Protein AF-A0A2V8M6N0-F1 (afdb_monomer)

Foldseek 3Di:
DDPVVLLVLLQVLLVDQDPVSLVVLLCQLQDPPDPVSVLSSLVSLLSHPDPSSLVSLLCQLPDRPDPVSVVSSLVSLVVDPDPVSVVSVVVVVVD

Mean predicted aligned error: 2.63 Å

Radius of gyration: 12.79 Å; Cα contacts (8 Å, |Δi|>4): 111; chains: 1; bounding box: 26×24×41 Å

Structure (mmCIF, N/CA/C/O backbone):
data_AF-A0A2V8M6N0-F1
#
_entry.id   AF-A0A2V8M6N0-F1
#
loop_
_atom_site.group_PDB
_atom_site.id
_atom_site.type_symbol
_atom_site.label_atom_id
_atom_site.label_alt_id
_atom_site.label_comp_id
_atom_site.label_asym_id
_atom_site.label_entity_id
_atom_site.label_seq_id
_atom_site.pdbx_PDB_ins_code
_atom_site.Cartn_x
_atom_site.Cartn_y
_atom_site.Cartn_z
_atom_site.occupancy
_atom_site.B_iso_or_equiv
_atom_site.auth_seq_id
_atom_site.auth_comp_id
_atom_site.auth_asym_id
_atom_site.auth_atom_id
_atom_site.pdbx_PDB_model_num
ATOM 1 N N . SER A 1 1 ? -9.800 3.200 18.168 1.00 70.94 1 SER A N 1
ATOM 2 C CA . SER A 1 1 ? -8.438 3.513 18.656 1.00 70.94 1 SER A CA 1
ATOM 3 C C . SER A 1 1 ? -7.972 4.818 18.027 1.00 70.94 1 SER A C 1
ATOM 5 O O . SER A 1 1 ? -8.395 5.123 16.915 1.00 70.94 1 SER A O 1
ATOM 7 N N . SER A 1 2 ? -7.142 5.611 18.714 1.00 92.00 2 SER A N 1
ATOM 8 C CA . SER A 1 2 ? -6.609 6.856 18.138 1.00 92.00 2 SER A CA 1
ATOM 9 C C . SER A 1 2 ? -5.657 6.569 16.973 1.00 92.00 2 SER A C 1
ATOM 11 O O . SER A 1 2 ? -5.052 5.495 16.915 1.00 92.00 2 SER A O 1
ATOM 13 N N . ALA A 1 3 ? -5.488 7.536 16.068 1.00 90.50 3 ALA A N 1
ATOM 14 C CA . ALA A 1 3 ? -4.546 7.442 14.952 1.00 90.50 3 ALA A CA 1
ATOM 15 C C . ALA A 1 3 ? -3.133 7.052 15.419 1.00 90.50 3 ALA A C 1
ATOM 17 O O . ALA A 1 3 ? -2.488 6.200 14.816 1.00 90.50 3 ALA A O 1
ATOM 18 N N . GLN A 1 4 ? -2.676 7.606 16.548 1.00 93.06 4 GLN A N 1
ATOM 19 C CA . GLN A 1 4 ? -1.361 7.298 17.112 1.00 93.06 4 GLN A CA 1
ATOM 20 C C . GLN A 1 4 ? -1.218 5.823 17.513 1.00 93.06 4 GLN A C 1
ATOM 22 O O . GLN A 1 4 ? -0.200 5.201 17.217 1.00 93.06 4 GLN A O 1
ATOM 27 N N . VAL A 1 5 ? -2.243 5.243 18.146 1.00 95.50 5 VAL A N 1
ATOM 28 C CA . VAL A 1 5 ? -2.234 3.817 18.511 1.00 95.50 5 VAL A CA 1
ATOM 29 C C . VAL A 1 5 ? -2.190 2.947 17.255 1.00 95.50 5 VAL A C 1
ATOM 31 O O . VAL A 1 5 ? -1.430 1.982 17.211 1.00 95.50 5 VAL A O 1
ATOM 34 N N . ARG A 1 6 ? -2.943 3.314 16.207 1.00 94.88 6 ARG A N 1
ATOM 35 C CA . ARG A 1 6 ? -2.915 2.590 14.926 1.00 94.88 6 ARG A CA 1
ATOM 36 C C . ARG A 1 6 ? -1.543 2.679 14.254 1.00 94.88 6 ARG A C 1
ATOM 38 O O . ARG A 1 6 ? -1.027 1.653 13.830 1.00 94.88 6 ARG A O 1
ATOM 45 N N . LYS A 1 7 ? -0.897 3.853 14.238 1.00 93.88 7 LYS A N 1
ATOM 46 C CA . LYS A 1 7 ? 0.477 4.013 13.714 1.00 93.88 7 LYS A CA 1
ATOM 47 C C . LYS A 1 7 ? 1.484 3.117 14.433 1.00 93.88 7 LYS A C 1
ATOM 49 O O . LYS A 1 7 ? 2.285 2.462 13.773 1.00 93.88 7 LYS A O 1
ATOM 54 N N . ASN A 1 8 ? 1.418 3.054 15.763 1.00 95.06 8 ASN A N 1
ATOM 55 C CA . ASN A 1 8 ? 2.302 2.191 16.547 1.00 95.06 8 ASN A CA 1
ATOM 56 C C . ASN A 1 8 ? 2.063 0.706 16.232 1.00 95.06 8 ASN A C 1
ATOM 58 O O . ASN A 1 8 ? 3.020 -0.047 16.088 1.00 95.0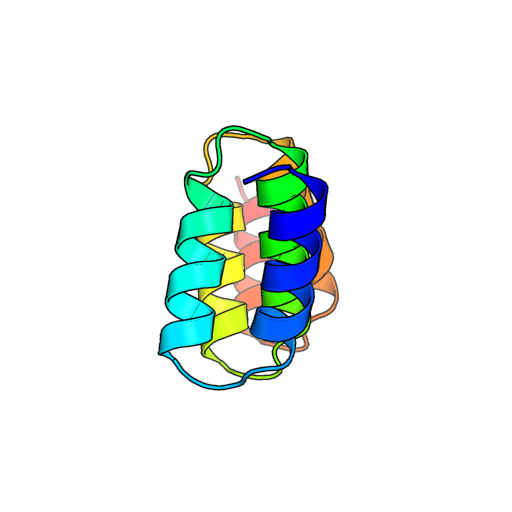6 8 ASN A O 1
ATOM 62 N N . ALA A 1 9 ? 0.804 0.286 16.078 1.00 95.81 9 ALA A N 1
ATOM 63 C CA . ALA A 1 9 ? 0.483 -1.085 15.687 1.00 95.81 9 ALA A CA 1
ATOM 64 C C . ALA A 1 9 ? 1.020 -1.422 14.284 1.00 95.81 9 ALA A C 1
ATOM 66 O O . ALA A 1 9 ? 1.657 -2.456 14.106 1.00 95.81 9 ALA A O 1
ATOM 67 N N . LEU A 1 10 ? 0.837 -0.523 13.308 1.00 96.38 10 LEU A N 1
ATOM 68 C CA . LEU A 1 10 ? 1.366 -0.689 11.949 1.00 96.38 10 LEU A CA 1
ATOM 69 C C . LEU A 1 10 ? 2.892 -0.808 11.925 1.00 96.38 10 LEU A C 1
ATOM 71 O O . LEU A 1 10 ? 3.426 -1.599 11.153 1.00 96.38 10 LEU A O 1
ATOM 75 N N . PHE A 1 11 ? 3.594 -0.047 12.770 1.00 94.69 11 PHE A N 1
ATOM 76 C CA . PHE A 1 11 ? 5.046 -0.154 12.899 1.00 94.69 11 PHE A CA 1
ATOM 77 C C . PHE A 1 11 ? 5.470 -1.579 13.275 1.00 94.69 11 PHE A C 1
ATOM 79 O O . PHE A 1 11 ? 6.297 -2.168 12.581 1.00 94.69 11 PHE A O 1
ATOM 86 N N . TRP A 1 12 ? 4.862 -2.154 14.317 1.00 95.25 12 TRP A N 1
ATOM 87 C CA . TRP A 1 12 ? 5.185 -3.510 14.766 1.00 95.25 12 TRP A CA 1
ATOM 88 C C . TRP A 1 12 ? 4.762 -4.582 13.760 1.00 95.25 12 TRP A C 1
ATOM 90 O O . TRP A 1 12 ? 5.537 -5.496 13.497 1.00 95.25 12 TRP A O 1
ATOM 100 N N . LEU A 1 13 ? 3.596 -4.436 13.121 1.00 95.12 13 LEU A N 1
ATOM 101 C CA . LEU A 1 13 ? 3.175 -5.338 12.043 1.00 95.12 13 LEU A CA 1
ATOM 102 C C . LEU A 1 13 ? 4.141 -5.316 10.850 1.00 95.12 13 LEU A C 1
ATOM 104 O O . LEU A 1 13 ? 4.360 -6.347 10.226 1.00 95.12 13 LEU A O 1
ATOM 108 N N . GLY A 1 14 ? 4.759 -4.171 10.546 1.00 93.50 14 GLY A N 1
ATOM 109 C CA . GLY A 1 14 ? 5.780 -4.069 9.500 1.00 93.50 14 GLY A CA 1
ATOM 110 C C . GLY A 1 14 ? 7.082 -4.813 9.814 1.00 93.50 14 GLY A C 1
ATOM 111 O O . GLY A 1 14 ? 7.828 -5.129 8.892 1.00 93.50 14 GLY A O 1
ATOM 112 N N . GLN A 1 15 ? 7.370 -5.087 11.091 1.00 92.50 15 GLN A N 1
ATOM 113 C CA . GLN A 1 15 ? 8.523 -5.902 11.506 1.00 92.50 15 GLN A CA 1
ATOM 114 C C . GLN A 1 15 ? 8.210 -7.405 11.488 1.00 92.50 15 GLN A C 1
ATOM 116 O O . GLN A 1 15 ? 9.124 -8.224 11.447 1.00 92.50 15 GLN A O 1
ATOM 121 N N . GLU A 1 16 ? 6.927 -7.765 11.506 1.00 91.38 16 GLU A N 1
ATOM 122 C CA . GLU A 1 16 ? 6.469 -9.147 11.508 1.00 91.38 16 GLU A CA 1
ATOM 123 C C . GLU A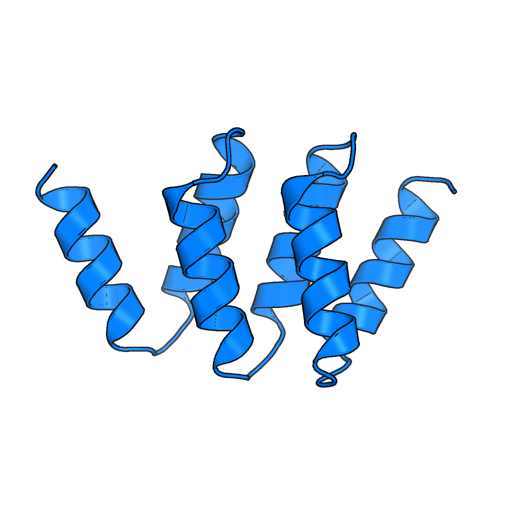 1 16 ? 6.388 -9.701 10.075 1.00 91.38 16 GLU A C 1
ATOM 125 O O . GLU A 1 16 ? 5.782 -9.121 9.165 1.00 91.38 16 GLU A O 1
ATOM 130 N N . LEU A 1 17 ? 7.010 -10.861 9.857 1.00 87.62 17 LEU A N 1
ATOM 131 C CA . LEU A 1 17 ? 7.065 -11.494 8.539 1.00 87.62 17 LEU A CA 1
ATOM 132 C C . LEU A 1 17 ? 5.908 -12.466 8.302 1.00 87.62 17 LEU A C 1
ATOM 134 O O . LEU A 1 17 ? 5.720 -12.894 7.165 1.00 87.62 17 LEU A O 1
ATOM 138 N N . SER A 1 18 ? 5.094 -12.763 9.321 1.00 92.88 18 SER A N 1
ATOM 139 C CA . SER A 1 18 ? 3.903 -13.595 9.159 1.00 92.88 18 SER A CA 1
ATOM 140 C C . SER A 1 18 ? 2.964 -13.072 8.067 1.00 92.88 18 SER A C 1
ATOM 142 O O . SER A 1 18 ? 2.764 -11.864 7.896 1.00 92.88 18 SER A O 1
ATOM 144 N N . ARG A 1 19 ? 2.341 -14.003 7.342 1.00 91.69 19 ARG A N 1
ATOM 145 C CA . ARG A 1 19 ? 1.334 -13.700 6.320 1.00 91.69 19 ARG A CA 1
ATOM 146 C C . ARG A 1 19 ? 0.178 -12.868 6.885 1.00 91.69 19 ARG A C 1
ATOM 148 O O . ARG A 1 19 ? -0.217 -11.882 6.275 1.00 91.69 19 ARG A O 1
ATOM 155 N N . GLN A 1 20 ? -0.295 -13.217 8.082 1.00 95.06 20 GLN A N 1
ATOM 156 C CA . GLN A 1 20 ? -1.380 -12.511 8.768 1.00 95.06 20 GLN A CA 1
ATOM 157 C C . GLN A 1 20 ? -1.048 -11.030 9.008 1.00 95.06 20 GLN A C 1
ATOM 159 O O . GLN A 1 20 ? -1.902 -10.168 8.806 1.00 95.06 20 GLN A O 1
ATOM 164 N N . ALA A 1 21 ? 0.192 -10.712 9.400 1.00 95.56 21 ALA A N 1
ATOM 165 C CA . ALA A 1 21 ? 0.607 -9.319 9.548 1.00 95.56 21 ALA A CA 1
ATOM 166 C C . ALA A 1 21 ? 0.551 -8.572 8.208 1.00 95.56 21 ALA A C 1
ATOM 168 O O . ALA A 1 21 ? 0.078 -7.439 8.154 1.00 95.56 21 ALA A O 1
ATOM 169 N N . GLY A 1 22 ? 0.961 -9.223 7.116 1.00 95.81 22 GLY A N 1
ATOM 170 C CA . GLY A 1 22 ? 0.828 -8.685 5.763 1.00 95.81 22 GLY A CA 1
ATOM 171 C C . GLY A 1 22 ? -0.613 -8.384 5.361 1.00 95.81 22 GLY A C 1
ATOM 172 O O . GLY A 1 22 ? -0.897 -7.289 4.880 1.00 95.81 22 GLY A O 1
ATOM 173 N N . GLU A 1 23 ? -1.524 -9.322 5.608 1.00 95.94 23 GLU A N 1
ATOM 174 C CA . GLU A 1 23 ? -2.948 -9.180 5.286 1.00 95.94 23 GLU A CA 1
ATOM 175 C C . GLU A 1 23 ? -3.595 -8.011 6.054 1.00 95.94 23 GLU A C 1
ATOM 177 O O . GLU A 1 23 ? -4.321 -7.203 5.466 1.00 95.94 23 GLU A O 1
ATOM 182 N N . GLU A 1 24 ? -3.277 -7.843 7.342 1.00 97.44 24 GLU A N 1
ATOM 183 C CA . GLU A 1 24 ? -3.777 -6.706 8.128 1.00 97.44 24 GLU A CA 1
ATOM 184 C C . GLU A 1 24 ? -3.177 -5.366 7.674 1.00 97.44 24 GLU A C 1
ATOM 186 O O . GLU A 1 24 ? -3.891 -4.362 7.595 1.00 97.44 24 GLU A O 1
ATOM 191 N N . LEU A 1 25 ? -1.890 -5.330 7.307 1.00 97.94 25 LEU A N 1
ATOM 192 C CA . LEU A 1 25 ? -1.282 -4.131 6.723 1.00 97.94 25 LEU A CA 1
ATOM 193 C C . LEU A 1 25 ? -1.956 -3.745 5.401 1.00 97.94 25 LEU A C 1
ATOM 195 O O . LEU A 1 25 ? -2.258 -2.571 5.186 1.00 97.94 25 LEU A O 1
ATOM 199 N N . GLU A 1 26 ? -2.232 -4.712 4.526 1.00 97.38 26 GLU A N 1
ATOM 200 C CA . GLU A 1 26 ? -2.949 -4.460 3.276 1.00 97.38 26 GLU A CA 1
ATOM 201 C C . GLU A 1 26 ? -4.354 -3.918 3.526 1.00 97.38 26 GLU A C 1
ATOM 203 O O . GLU A 1 26 ? -4.762 -2.938 2.899 1.00 97.38 26 GLU A O 1
ATOM 208 N N . LYS A 1 27 ? -5.096 -4.508 4.461 1.00 97.56 27 LYS A N 1
ATOM 209 C CA . LYS A 1 27 ? -6.425 -4.025 4.846 1.00 97.56 27 LYS A CA 1
ATOM 210 C C . LYS A 1 27 ? -6.379 -2.573 5.323 1.00 97.56 27 LYS A C 1
ATOM 212 O O . LYS A 1 27 ? -7.196 -1.757 4.894 1.00 97.56 27 LYS A O 1
ATOM 217 N N . MET A 1 28 ? -5.399 -2.221 6.154 1.00 98.06 28 MET A N 1
ATOM 218 C CA . MET A 1 28 ? -5.224 -0.846 6.630 1.00 98.06 28 MET A CA 1
ATOM 219 C C . MET A 1 28 ? -4.812 0.117 5.521 1.00 98.06 28 MET A C 1
ATOM 221 O O . MET A 1 28 ? -5.331 1.231 5.467 1.00 98.06 28 MET A O 1
ATOM 225 N N . ALA A 1 29 ? -3.966 -0.324 4.590 1.00 98.31 29 ALA A N 1
ATOM 226 C CA . ALA A 1 29 ? -3.594 0.470 3.427 1.00 98.31 29 ALA A CA 1
ATOM 227 C C . ALA A 1 29 ? -4.790 0.787 2.515 1.00 98.31 29 ALA A C 1
ATOM 229 O O . ALA A 1 29 ? -4.797 1.854 1.918 1.00 98.31 29 ALA A O 1
ATOM 230 N N . ASN A 1 30 ? -5.786 -0.104 2.419 1.00 97.38 30 ASN A N 1
ATOM 231 C CA . ASN A 1 30 ? -6.919 0.046 1.497 1.00 97.38 30 ASN A CA 1
ATOM 232 C C . ASN A 1 30 ? -8.182 0.661 2.121 1.00 97.38 30 ASN A C 1
ATOM 234 O O . ASN A 1 30 ? -9.031 1.166 1.386 1.00 97.38 30 ASN A O 1
ATOM 238 N N . SER A 1 31 ? -8.373 0.562 3.440 1.00 95.94 31 SER A N 1
ATOM 239 C CA . SER A 1 31 ? -9.692 0.819 4.046 1.00 95.94 31 SER A CA 1
ATOM 240 C C . SER A 1 31 ? -9.680 1.643 5.331 1.00 95.94 31 SER A C 1
ATOM 242 O O . SER A 1 31 ? -10.760 1.944 5.840 1.00 95.94 31 SER A O 1
ATOM 244 N N . ASP A 1 32 ? -8.519 2.035 5.874 1.00 97.69 32 ASP A N 1
ATOM 245 C CA . ASP A 1 32 ? -8.514 2.940 7.034 1.00 97.69 32 ASP A CA 1
ATOM 246 C C . ASP A 1 32 ? -9.132 4.299 6.647 1.00 97.69 32 ASP A C 1
ATOM 248 O O . ASP A 1 32 ? -8.815 4.815 5.575 1.00 97.69 32 ASP A O 1
ATOM 252 N N . PRO A 1 33 ? -10.009 4.905 7.467 1.00 96.12 33 PRO A N 1
ATOM 253 C CA . PRO A 1 33 ? -10.634 6.187 7.130 1.00 96.12 33 PRO A CA 1
ATOM 254 C C . PRO A 1 33 ? -9.634 7.350 7.027 1.00 96.12 33 PRO A C 1
ATOM 256 O O . PRO A 1 33 ? -9.929 8.358 6.385 1.00 96.12 33 PRO A O 1
ATOM 259 N N . GLU A 1 34 ? -8.458 7.242 7.650 1.00 97.69 34 GLU A N 1
ATOM 260 C CA . GLU A 1 34 ? -7.435 8.283 7.637 1.00 97.69 34 GLU A CA 1
ATOM 261 C C . GLU A 1 34 ? -6.349 7.976 6.595 1.00 97.69 34 GLU A C 1
ATOM 263 O O . GLU A 1 34 ? -5.588 7.013 6.715 1.00 97.69 34 GLU A O 1
ATOM 268 N N . ILE A 1 35 ? -6.196 8.855 5.599 1.00 97.94 35 ILE A N 1
ATOM 269 C CA . ILE A 1 35 ? -5.199 8.700 4.520 1.00 97.94 35 ILE A CA 1
ATOM 270 C C . ILE A 1 35 ? -3.765 8.581 5.055 1.00 97.94 35 ILE A C 1
ATOM 272 O O . ILE A 1 35 ? -2.947 7.847 4.503 1.00 97.94 35 ILE A O 1
ATOM 276 N N . GLU A 1 36 ? -3.441 9.262 6.154 1.00 97.62 36 GLU A N 1
ATOM 277 C CA . GLU A 1 36 ? -2.113 9.147 6.765 1.00 97.62 36 GLU A CA 1
ATOM 278 C C . GLU A 1 36 ? -1.863 7.768 7.390 1.00 97.62 36 GLU A C 1
ATOM 280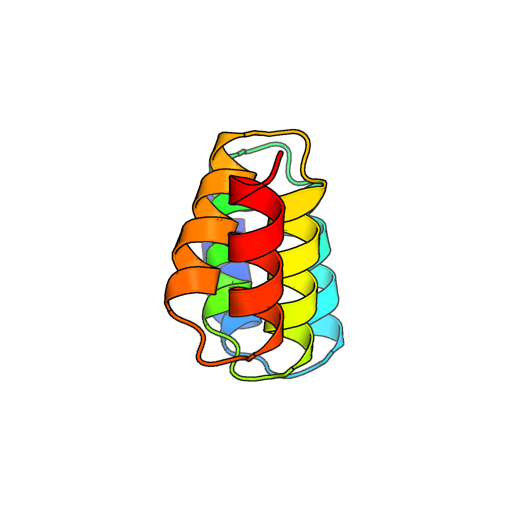 O O . GLU A 1 36 ? -0.721 7.311 7.417 1.00 97.62 36 GLU A O 1
ATOM 285 N N . ILE A 1 37 ? -2.906 7.068 7.842 1.00 98.25 37 ILE A N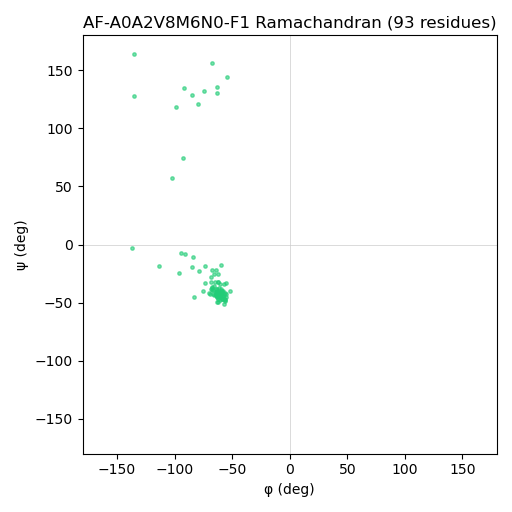 1
ATOM 286 C CA . ILE A 1 37 ? -2.787 5.682 8.308 1.00 98.25 37 ILE A CA 1
ATOM 287 C C . ILE A 1 37 ? -2.645 4.735 7.120 1.00 98.25 37 ILE A C 1
ATOM 289 O O . ILE A 1 37 ? -1.785 3.857 7.159 1.00 98.25 37 ILE A O 1
ATOM 293 N N . GLN A 1 38 ? -3.386 4.968 6.032 1.00 98.62 38 GLN A N 1
ATOM 294 C CA . GLN A 1 38 ? -3.203 4.220 4.784 1.00 98.62 38 GLN A CA 1
ATOM 295 C C . GLN A 1 38 ? -1.749 4.320 4.289 1.00 98.62 38 GLN A C 1
ATOM 297 O O . GLN A 1 38 ? -1.100 3.307 4.032 1.00 98.62 38 GLN A O 1
ATOM 302 N N . LYS A 1 39 ? -1.183 5.534 4.237 1.00 98.62 39 LYS A N 1
ATOM 303 C CA . LYS A 1 39 ? 0.224 5.765 3.859 1.00 98.62 39 LYS A CA 1
ATOM 304 C C . LYS A 1 39 ? 1.211 5.097 4.819 1.00 98.62 39 LYS A C 1
ATOM 306 O O . LYS A 1 39 ? 2.203 4.530 4.362 1.00 98.62 39 LYS A O 1
ATOM 311 N N . GLN A 1 40 ? 0.946 5.138 6.126 1.00 98.38 40 GLN A N 1
ATOM 312 C CA . GLN A 1 40 ? 1.778 4.454 7.119 1.00 98.38 40 GLN A CA 1
ATOM 313 C C . GLN A 1 40 ? 1.750 2.932 6.926 1.00 98.38 40 GLN A C 1
ATOM 315 O O . GLN A 1 40 ? 2.784 2.284 7.069 1.00 98.38 40 GLN A O 1
ATOM 320 N N . ALA A 1 41 ? 0.598 2.362 6.572 1.00 98.56 41 ALA A N 1
ATOM 321 C CA . ALA A 1 41 ? 0.478 0.942 6.272 1.00 98.56 41 ALA A CA 1
ATOM 322 C C . ALA A 1 41 ? 1.255 0.579 4.998 1.00 98.56 41 ALA A C 1
ATOM 324 O O . ALA A 1 41 ? 2.008 -0.388 5.007 1.00 98.56 41 ALA A O 1
ATOM 325 N N . VAL A 1 42 ? 1.182 1.403 3.944 1.00 98.69 42 VAL A N 1
ATOM 326 C CA . VAL A 1 42 ? 2.014 1.241 2.734 1.00 98.69 42 VAL A CA 1
ATOM 327 C C . VAL A 1 42 ? 3.508 1.257 3.068 1.00 98.69 42 VAL A C 1
ATOM 329 O O . VAL A 1 42 ? 4.258 0.429 2.555 1.00 98.69 42 VAL A O 1
ATOM 332 N N . PHE A 1 43 ? 3.946 2.160 3.948 1.00 98.31 43 PHE A N 1
ATOM 333 C CA . PHE A 1 43 ? 5.328 2.167 4.429 1.00 98.31 43 PHE A CA 1
ATOM 334 C C . PHE A 1 43 ? 5.674 0.894 5.214 1.00 98.31 43 PHE A C 1
ATOM 336 O O 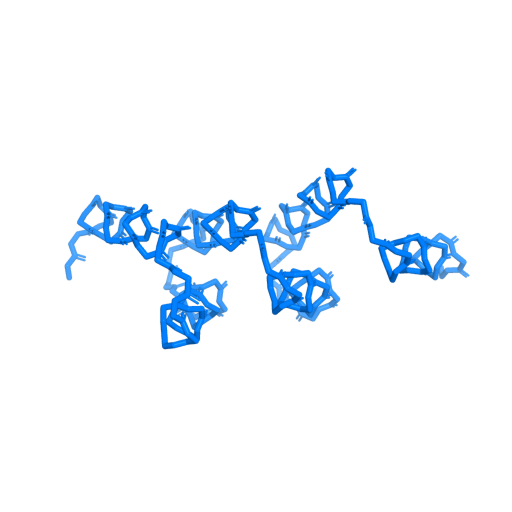. PHE A 1 43 ? 6.702 0.276 4.968 1.00 98.31 43 PHE A O 1
ATOM 343 N N . ALA A 1 44 ? 4.812 0.445 6.125 1.00 98.06 44 ALA A N 1
ATOM 344 C CA . ALA A 1 44 ? 5.045 -0.796 6.861 1.00 98.06 44 ALA A CA 1
ATOM 345 C C . ALA A 1 44 ? 5.155 -2.014 5.922 1.00 98.06 44 ALA A C 1
ATOM 347 O O . ALA A 1 44 ? 6.049 -2.838 6.104 1.00 98.06 44 ALA A O 1
ATOM 348 N N . ILE A 1 45 ? 4.329 -2.086 4.870 1.00 98.06 45 ILE A N 1
ATOM 349 C CA . ILE A 1 45 ? 4.451 -3.100 3.810 1.00 98.06 45 ILE A CA 1
ATOM 350 C C . ILE A 1 45 ? 5.821 -2.992 3.133 1.00 98.06 45 ILE A C 1
ATOM 352 O O . ILE A 1 45 ? 6.491 -4.005 2.958 1.00 98.06 45 ILE A O 1
ATOM 356 N N . SER A 1 46 ? 6.287 -1.785 2.790 1.00 97.00 46 SER A N 1
ATOM 357 C CA . SER A 1 46 ? 7.587 -1.622 2.127 1.00 97.00 46 SER A CA 1
ATOM 358 C C . SER A 1 46 ? 8.780 -2.018 2.988 1.00 97.00 46 SER A C 1
ATOM 360 O O . SER A 1 46 ? 9.810 -2.391 2.432 1.00 97.00 46 SER A O 1
ATOM 362 N N . GLN A 1 47 ? 8.663 -1.975 4.315 1.00 95.69 47 GLN A N 1
ATOM 363 C CA . GLN A 1 47 ? 9.726 -2.432 5.215 1.00 95.69 47 GLN A CA 1
ATOM 364 C C . GLN A 1 47 ? 9.853 -3.961 5.256 1.00 95.69 47 GLN A C 1
ATOM 366 O O . GLN A 1 47 ? 10.905 -4.472 5.638 1.00 95.69 47 G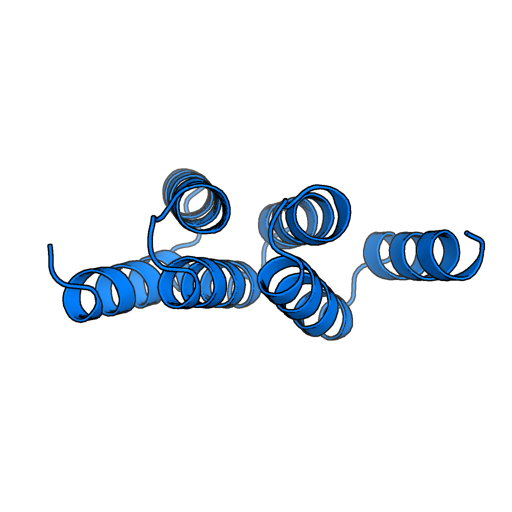LN A O 1
ATOM 371 N N . ARG A 1 48 ? 8.824 -4.700 4.820 1.00 94.12 48 ARG A N 1
ATOM 372 C CA . ARG A 1 48 ? 8.868 -6.163 4.759 1.00 94.12 48 ARG A CA 1
ATOM 373 C C . ARG A 1 48 ? 9.735 -6.608 3.577 1.00 94.12 48 ARG A C 1
ATOM 375 O O . ARG A 1 48 ? 9.610 -6.121 2.447 1.00 94.12 48 ARG A O 1
ATOM 382 N N . ASN A 1 49 ? 10.643 -7.540 3.854 1.00 86.50 49 ASN A N 1
ATOM 383 C CA . ASN A 1 49 ? 11.582 -8.109 2.882 1.00 86.50 49 ASN A CA 1
ATOM 384 C C . ASN A 1 49 ? 11.111 -9.493 2.421 1.00 86.50 49 ASN A C 1
ATOM 386 O O . ASN A 1 49 ? 11.817 -10.485 2.578 1.00 86.50 49 ASN A O 1
ATOM 390 N N . ASN A 1 50 ? 9.895 -9.557 1.880 1.00 90.06 50 ASN A N 1
ATOM 391 C CA . ASN A 1 50 ? 9.319 -10.769 1.309 1.00 90.06 50 ASN A CA 1
ATOM 392 C C . ASN A 1 50 ? 8.644 -10.479 -0.044 1.00 90.06 50 ASN A C 1
ATOM 394 O O . ASN A 1 50 ? 8.385 -9.325 -0.390 1.00 90.06 50 ASN A O 1
ATOM 398 N N . ASP A 1 51 ? 8.385 -11.537 -0.815 1.00 92.19 51 ASP A N 1
ATOM 399 C CA . ASP A 1 51 ? 7.767 -11.436 -2.146 1.00 92.19 51 ASP A CA 1
ATOM 400 C C . ASP A 1 51 ? 6.358 -10.820 -2.093 1.00 92.19 51 ASP A C 1
ATOM 402 O O . ASP A 1 51 ? 5.975 -10.006 -2.938 1.00 92.19 51 ASP A O 1
ATOM 406 N N . GLU A 1 52 ? 5.615 -11.164 -1.038 1.00 93.06 52 GLU A N 1
ATOM 407 C CA . GLU A 1 52 ? 4.265 -10.668 -0.778 1.00 93.06 52 GLU A CA 1
ATOM 408 C C . GLU A 1 52 ? 4.239 -9.139 -0.750 1.00 93.06 52 GLU A C 1
ATOM 410 O O . GLU A 1 52 ? 3.410 -8.544 -1.427 1.00 93.06 52 GLU A O 1
ATOM 415 N N . ALA A 1 53 ? 5.192 -8.488 -0.071 1.00 95.56 53 ALA A N 1
ATOM 416 C CA . ALA A 1 53 ? 5.242 -7.032 0.020 1.00 95.56 53 ALA A CA 1
ATOM 417 C C . ALA A 1 53 ? 5.336 -6.339 -1.347 1.00 95.56 53 ALA A C 1
ATOM 419 O O . ALA A 1 53 ? 4.686 -5.315 -1.564 1.00 95.56 53 ALA A O 1
ATOM 420 N N . VAL A 1 54 ? 6.120 -6.885 -2.285 1.00 96.88 54 VAL A N 1
ATOM 421 C CA . VAL A 1 54 ? 6.207 -6.339 -3.650 1.00 96.88 54 VAL A CA 1
ATOM 422 C C . VAL A 1 54 ? 4.867 -6.501 -4.364 1.00 96.88 54 VAL A C 1
ATOM 424 O O . VAL A 1 54 ? 4.378 -5.548 -4.973 1.00 96.88 54 VAL A O 1
ATOM 427 N N . THR A 1 55 ? 4.235 -7.668 -4.231 1.00 96.88 55 THR A N 1
ATOM 428 C CA . THR A 1 55 ? 2.905 -7.940 -4.796 1.00 96.88 55 THR A CA 1
ATOM 429 C C . THR A 1 55 ? 1.848 -6.969 -4.252 1.00 96.88 55 THR A C 1
ATOM 431 O O . THR A 1 55 ? 1.113 -6.361 -5.036 1.00 96.88 55 THR A O 1
ATOM 434 N N . SER A 1 56 ? 1.815 -6.740 -2.937 1.00 97.31 56 SER A N 1
ATOM 435 C CA . SER A 1 56 ? 0.901 -5.795 -2.285 1.00 97.31 56 SER A CA 1
ATOM 436 C C . SER A 1 56 ? 1.114 -4.365 -2.782 1.00 97.31 56 SER A C 1
ATOM 438 O O . SER A 1 56 ? 0.160 -3.679 -3.150 1.00 97.31 56 SER A O 1
ATOM 440 N N . LEU A 1 57 ? 2.370 -3.906 -2.830 1.00 98.25 57 LEU A N 1
ATOM 441 C CA . LEU A 1 57 ? 2.705 -2.556 -3.286 1.00 98.25 57 LEU A CA 1
ATOM 442 C C . LEU A 1 57 ? 2.334 -2.345 -4.758 1.00 98.25 57 LEU A C 1
ATOM 444 O O . LEU A 1 57 ? 1.792 -1.295 -5.097 1.00 98.25 57 LEU A O 1
ATOM 448 N N . LEU A 1 58 ? 2.568 -3.340 -5.620 1.00 98.19 58 LEU A N 1
ATOM 449 C CA . LEU A 1 58 ? 2.160 -3.307 -7.027 1.00 98.19 58 LEU A CA 1
ATOM 450 C C . LEU A 1 58 ? 0.639 -3.173 -7.175 1.00 98.19 58 LEU A C 1
ATOM 452 O O . LEU A 1 58 ? 0.169 -2.375 -7.987 1.00 98.19 58 LEU A O 1
ATOM 456 N N . ARG A 1 59 ? -0.139 -3.919 -6.381 1.00 97.75 59 ARG A N 1
ATOM 457 C CA . ARG A 1 59 ? -1.606 -3.826 -6.371 1.00 97.75 59 ARG A CA 1
ATOM 458 C C . ARG A 1 59 ? -2.071 -2.437 -5.933 1.00 97.75 59 ARG A C 1
ATOM 460 O O . ARG A 1 59 ? -2.843 -1.791 -6.638 1.00 97.75 59 ARG A O 1
ATOM 467 N N . ILE A 1 60 ? -1.537 -1.932 -4.820 1.00 98.44 60 ILE A N 1
ATOM 468 C CA . ILE A 1 60 ? -1.873 -0.600 -4.292 1.00 98.44 60 ILE A CA 1
ATOM 469 C C . ILE A 1 60 ? -1.516 0.492 -5.307 1.00 98.44 60 ILE A C 1
ATOM 471 O O . ILE A 1 60 ? -2.320 1.389 -5.553 1.00 98.44 60 ILE A O 1
ATOM 475 N N . ALA A 1 61 ? -0.348 0.410 -5.945 1.00 98.19 61 ALA A N 1
ATOM 476 C CA . ALA A 1 61 ? 0.083 1.372 -6.954 1.00 98.19 61 ALA A CA 1
ATOM 477 C C . ALA A 1 61 ? -0.842 1.415 -8.184 1.00 98.19 61 ALA A C 1
ATOM 479 O O . ALA A 1 61 ? -1.016 2.485 -8.768 1.00 98.19 61 ALA A O 1
ATOM 480 N N . ARG A 1 62 ? -1.450 0.282 -8.564 1.00 96.75 62 ARG A N 1
ATOM 481 C CA . ARG A 1 62 ? -2.366 0.178 -9.713 1.00 96.75 62 ARG A CA 1
ATOM 482 C C . ARG A 1 62 ? -3.794 0.603 -9.389 1.00 96.75 62 ARG A C 1
ATOM 484 O O . ARG A 1 62 ? -4.406 1.317 -10.176 1.00 96.75 62 ARG A O 1
ATOM 491 N N . GLU A 1 63 ? -4.325 0.145 -8.261 1.00 96.75 63 GLU A N 1
ATOM 492 C CA . GLU A 1 63 ? -5.777 0.075 -8.046 1.00 96.75 63 GLU A CA 1
ATOM 493 C C . GLU A 1 63 ? -6.284 1.014 -6.953 1.00 96.75 63 GLU A C 1
ATOM 495 O O . GLU A 1 63 ? -7.479 1.301 -6.903 1.00 96.75 63 GLU A O 1
ATOM 500 N N . HIS A 1 64 ? -5.410 1.508 -6.068 1.00 98.31 64 HIS A N 1
ATOM 501 C CA . HIS A 1 64 ? -5.879 2.247 -4.900 1.00 98.31 64 HIS A CA 1
ATOM 502 C C . HIS A 1 64 ? -6.618 3.536 -5.314 1.00 98.31 64 HIS A C 1
ATOM 504 O O . HIS A 1 64 ? -6.073 4.328 -6.093 1.00 98.31 64 HIS A O 1
ATOM 510 N N . PRO A 1 65 ? -7.827 3.819 -4.787 1.00 97.44 65 PRO A N 1
ATOM 511 C CA . PRO A 1 65 ? -8.639 4.950 -5.244 1.00 97.44 65 PRO A CA 1
ATOM 512 C C . PRO A 1 65 ? -7.985 6.304 -4.933 1.00 97.44 65 PRO A C 1
ATOM 514 O O . PRO A 1 65 ? -8.034 7.234 -5.741 1.00 97.44 65 PRO A O 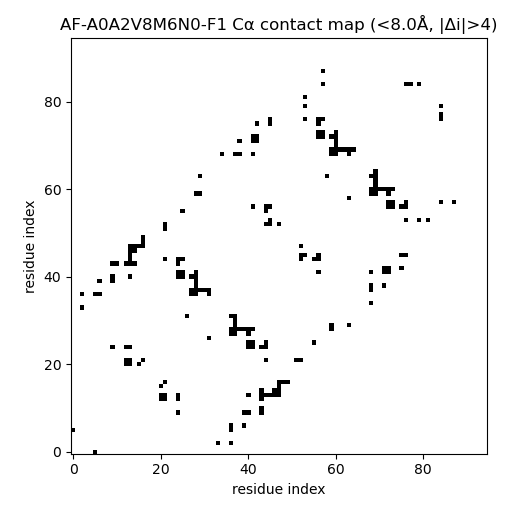1
ATOM 517 N N . ASN A 1 66 ? -7.297 6.413 -3.792 1.00 98.38 66 ASN A N 1
ATOM 518 C CA . ASN A 1 66 ? -6.586 7.629 -3.404 1.00 98.38 66 ASN A CA 1
ATOM 519 C C . ASN A 1 66 ? -5.224 7.757 -4.117 1.00 98.38 66 ASN A C 1
ATOM 521 O O . ASN A 1 66 ? -4.338 6.919 -3.938 1.00 98.38 66 ASN A O 1
ATOM 525 N N . ALA A 1 67 ? -5.034 8.847 -4.868 1.00 97.94 67 ALA A N 1
ATOM 526 C CA . ALA A 1 67 ? -3.815 9.106 -5.636 1.00 97.94 67 ALA A CA 1
ATOM 527 C C . ALA A 1 67 ? -2.555 9.317 -4.774 1.00 97.94 67 ALA A C 1
ATOM 529 O O . ALA A 1 67 ? -1.463 8.930 -5.191 1.00 97.94 67 ALA A O 1
ATOM 530 N N . ALA A 1 68 ? -2.681 9.893 -3.573 1.00 98.19 68 ALA A N 1
ATOM 531 C CA . ALA A 1 68 ? -1.543 10.090 -2.674 1.00 98.19 68 ALA A CA 1
ATOM 532 C C . ALA A 1 68 ? -1.002 8.750 -2.154 1.00 98.19 68 ALA A C 1
ATOM 534 O O . ALA A 1 68 ? 0.212 8.565 -2.065 1.00 98.19 68 ALA A O 1
ATOM 535 N N . VAL A 1 69 ? -1.891 7.790 -1.890 1.00 98.69 69 VAL A N 1
ATOM 536 C CA . VAL A 1 69 ? -1.514 6.425 -1.496 1.00 98.69 69 VAL A CA 1
ATOM 537 C C . VAL A 1 69 ? -0.861 5.678 -2.662 1.00 98.69 69 VAL A C 1
ATOM 539 O O . VAL A 1 69 ? 0.198 5.081 -2.470 1.00 98.69 69 VAL A O 1
ATOM 542 N N . ARG A 1 70 ? -1.401 5.792 -3.890 1.00 98.44 70 ARG A N 1
ATOM 543 C CA . ARG A 1 70 ? -0.747 5.236 -5.096 1.00 98.44 70 ARG A CA 1
ATOM 544 C C . ARG A 1 70 ? 0.673 5.770 -5.265 1.00 98.44 70 ARG A C 1
ATOM 546 O O . ARG A 1 70 ? 1.604 4.993 -5.463 1.00 98.44 70 ARG A O 1
ATOM 553 N N . LYS A 1 71 ? 0.856 7.090 -5.134 1.00 98.31 71 LYS A N 1
ATOM 554 C CA . LYS A 1 71 ? 2.171 7.741 -5.229 1.00 98.31 71 LYS A CA 1
ATOM 555 C C . LYS A 1 71 ? 3.150 7.209 -4.177 1.00 98.31 71 LYS A C 1
ATOM 557 O O . LYS A 1 71 ? 4.313 6.986 -4.498 1.00 98.31 71 LYS A O 1
ATOM 562 N N . GLN A 1 72 ? 2.689 6.977 -2.947 1.00 98.44 72 GLN A N 1
ATOM 563 C CA . GLN A 1 72 ? 3.519 6.398 -1.890 1.00 98.44 72 GLN A CA 1
ATOM 564 C C . GLN A 1 72 ? 3.960 4.967 -2.229 1.00 98.44 72 GLN A C 1
ATOM 566 O O . GLN A 1 72 ? 5.127 4.630 -2.042 1.00 98.44 72 GLN A O 1
ATOM 571 N N . ALA A 1 73 ? 3.054 4.136 -2.753 1.00 98.56 73 ALA A N 1
ATOM 572 C CA . ALA A 1 73 ? 3.387 2.775 -3.168 1.00 98.56 73 A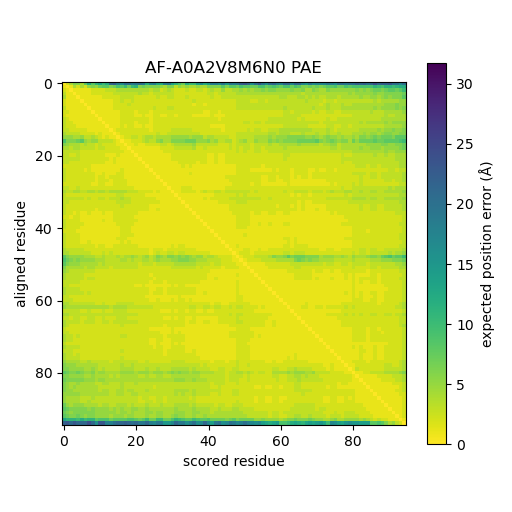LA A CA 1
ATOM 573 C C . ALA A 1 73 ? 4.398 2.768 -4.326 1.00 98.56 73 ALA A C 1
ATOM 575 O O . ALA A 1 73 ? 5.391 2.051 -4.262 1.00 98.56 73 ALA A O 1
ATOM 576 N N . ILE A 1 74 ? 4.207 3.635 -5.327 1.00 98.31 74 ILE A N 1
ATOM 577 C CA . ILE A 1 74 ? 5.154 3.855 -6.434 1.00 98.31 74 ILE A CA 1
ATOM 578 C C . ILE A 1 74 ? 6.545 4.240 -5.915 1.00 98.31 74 ILE A C 1
ATOM 580 O O . ILE A 1 74 ? 7.540 3.659 -6.343 1.00 98.31 74 ILE A O 1
ATOM 584 N N . PHE A 1 75 ? 6.618 5.187 -4.974 1.00 98.06 75 PHE A N 1
ATOM 585 C CA . PHE A 1 75 ? 7.885 5.614 -4.378 1.00 98.06 75 PHE A CA 1
ATOM 586 C C . PHE A 1 75 ? 8.640 4.437 -3.747 1.00 98.06 75 PHE A C 1
ATOM 588 O O . PHE A 1 75 ? 9.830 4.261 -4.001 1.00 98.06 75 PHE A O 1
ATOM 595 N N . TRP A 1 76 ? 7.944 3.608 -2.966 1.00 98.12 76 TRP A N 1
ATOM 596 C CA . TRP A 1 76 ? 8.564 2.462 -2.305 1.00 98.12 76 TRP A CA 1
ATOM 597 C C . TRP A 1 76 ? 8.888 1.308 -3.251 1.00 98.12 76 TRP A C 1
ATOM 599 O O . TRP A 1 76 ? 9.912 0.656 -3.059 1.00 98.12 76 TRP A O 1
ATOM 609 N N . LEU A 1 77 ? 8.086 1.083 -4.297 1.00 97.56 77 LEU A N 1
ATOM 610 C CA . LEU A 1 77 ? 8.427 0.144 -5.369 1.00 97.56 77 LEU A CA 1
ATOM 611 C C . LEU A 1 77 ? 9.758 0.523 -6.024 1.00 97.56 77 LEU A C 1
ATOM 613 O O . LEU A 1 77 ? 10.589 -0.352 -6.228 1.00 97.56 77 LEU A O 1
ATOM 617 N N . GLY A 1 78 ? 10.020 1.816 -6.243 1.00 96.38 78 GLY A N 1
ATOM 618 C CA . GLY A 1 78 ? 11.299 2.298 -6.779 1.00 96.38 78 GLY A CA 1
ATOM 619 C C . GLY A 1 78 ? 12.531 1.954 -5.929 1.00 96.38 78 GLY A C 1
ATOM 620 O O . GLY A 1 78 ? 13.647 1.994 -6.437 1.00 96.38 78 GLY A O 1
ATOM 621 N N . GLN A 1 79 ? 12.345 1.585 -4.658 1.00 94.81 79 GLN A N 1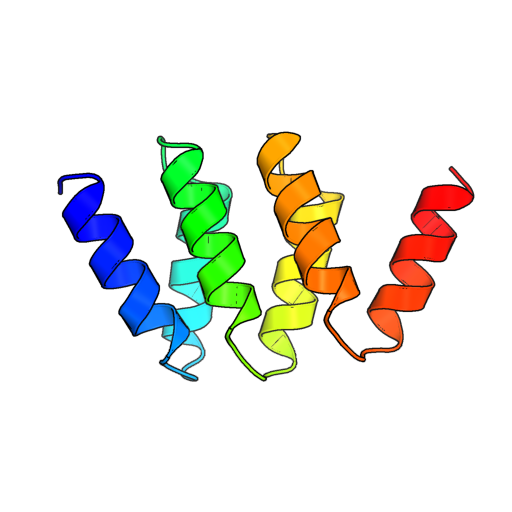
ATOM 622 C CA . GLN A 1 79 ? 13.416 1.138 -3.757 1.00 94.81 79 GLN A CA 1
ATOM 623 C C . GLN A 1 79 ? 13.577 -0.391 -3.733 1.00 94.81 79 GLN A C 1
ATOM 625 O O . GLN A 1 79 ? 14.506 -0.911 -3.111 1.00 94.81 79 GLN A O 1
ATOM 630 N N . LYS A 1 80 ? 12.672 -1.139 -4.376 1.00 92.94 80 LYS A N 1
ATOM 631 C CA . LYS A 1 80 ? 12.701 -2.602 -4.426 1.00 92.94 80 LYS A CA 1
ATOM 632 C C . LYS A 1 80 ? 13.470 -3.070 -5.658 1.00 92.94 80 LYS A C 1
ATOM 634 O O . LYS A 1 80 ? 13.269 -2.589 -6.768 1.00 92.94 80 LYS A O 1
ATOM 639 N N . ARG A 1 81 ? 14.348 -4.051 -5.456 1.00 89.69 81 ARG A N 1
ATOM 640 C CA . ARG A 1 81 ? 15.102 -4.714 -6.527 1.00 89.69 81 ARG A CA 1
ATOM 641 C C . ARG A 1 81 ? 14.339 -5.949 -6.995 1.00 89.69 81 ARG A C 1
ATOM 643 O O . ARG A 1 81 ? 14.699 -7.063 -6.635 1.00 89.69 81 ARG A O 1
ATOM 650 N N . ASP A 1 82 ? 13.268 -5.730 -7.749 1.00 94.62 82 ASP A N 1
ATOM 651 C CA . ASP A 1 82 ? 12.402 -6.794 -8.257 1.00 94.62 82 ASP A CA 1
ATOM 652 C C . ASP A 1 82 ? 12.061 -6.550 -9.738 1.00 94.62 82 ASP A C 1
ATOM 654 O O . ASP A 1 82 ? 11.607 -5.453 -10.070 1.00 94.62 82 ASP A O 1
ATOM 658 N N . PRO A 1 83 ? 12.256 -7.528 -10.643 1.00 94.12 83 PRO A N 1
ATOM 659 C CA . PRO A 1 83 ? 11.974 -7.354 -12.070 1.00 94.12 83 PRO A CA 1
ATOM 660 C C . PRO A 1 83 ? 10.537 -6.905 -12.375 1.00 94.12 83 PRO A C 1
ATOM 662 O O . PRO A 1 83 ? 10.331 -6.087 -13.270 1.00 94.12 83 PRO A O 1
ATOM 665 N N . ARG A 1 84 ? 9.548 -7.339 -11.578 1.00 96.06 84 ARG A N 1
ATOM 666 C CA . ARG A 1 84 ? 8.134 -6.959 -11.757 1.00 96.06 84 ARG A CA 1
ATOM 667 C C . ARG A 1 84 ? 7.912 -5.455 -11.588 1.00 96.06 84 ARG A C 1
ATOM 669 O O . ARG A 1 84 ? 6.941 -4.912 -12.114 1.00 96.06 84 ARG A O 1
ATOM 676 N N . VAL A 1 85 ? 8.782 -4.782 -10.831 1.00 96.56 85 VAL A N 1
ATOM 677 C CA . VAL A 1 85 ? 8.742 -3.326 -10.633 1.00 96.56 85 VAL A CA 1
ATOM 678 C C . VAL A 1 85 ? 9.141 -2.596 -11.911 1.00 96.56 85 VAL A C 1
ATOM 680 O O . VAL A 1 85 ? 8.502 -1.605 -12.265 1.00 96.56 85 VAL A O 1
ATOM 683 N N . LEU A 1 86 ? 10.165 -3.087 -12.615 1.00 95.25 86 LEU A N 1
ATOM 684 C CA . LEU A 1 86 ? 10.604 -2.501 -13.880 1.00 95.25 86 LEU A CA 1
ATOM 685 C C . LEU A 1 86 ? 9.497 -2.612 -14.932 1.00 95.25 86 LEU A C 1
ATOM 687 O O . LEU A 1 86 ? 9.096 -1.595 -15.498 1.00 95.25 86 LEU A O 1
ATOM 691 N N . ASP A 1 87 ? 8.928 -3.810 -15.098 1.00 95.56 87 ASP A N 1
ATOM 692 C CA . ASP A 1 87 ? 7.807 -4.046 -16.016 1.00 95.56 87 ASP A CA 1
ATOM 693 C C . ASP A 1 87 ? 6.620 -3.126 -15.705 1.00 95.56 87 ASP A C 1
ATOM 695 O O . ASP A 1 87 ? 5.986 -2.564 -16.600 1.00 95.56 87 ASP A O 1
ATOM 699 N N . PHE A 1 88 ? 6.322 -2.941 -14.416 1.00 96.44 88 PHE A N 1
ATOM 700 C CA . PHE A 1 88 ? 5.268 -2.040 -13.970 1.00 96.44 88 PHE A CA 1
ATOM 701 C C . PHE A 1 88 ? 5.535 -0.582 -14.365 1.00 96.44 88 PHE A C 1
ATOM 703 O O . PHE A 1 88 ? 4.631 0.073 -14.891 1.00 96.44 88 PHE A O 1
ATOM 710 N N . PHE A 1 89 ? 6.750 -0.065 -14.154 1.00 96.19 89 PHE A N 1
ATOM 711 C CA . PHE A 1 89 ? 7.083 1.306 -14.546 1.00 96.19 89 PHE A CA 1
ATOM 712 C C . PHE A 1 89 ? 7.076 1.502 -16.060 1.00 96.19 89 PHE A C 1
ATOM 714 O O . PHE A 1 89 ? 6.541 2.507 -16.529 1.00 96.19 89 PHE A O 1
ATOM 721 N N . GLU A 1 90 ? 7.566 0.533 -16.835 1.00 95.31 90 GLU A N 1
ATOM 722 C CA . GLU A 1 90 ? 7.463 0.588 -18.293 1.00 95.31 90 GLU A CA 1
ATOM 723 C C . GLU A 1 90 ? 6.010 0.659 -18.770 1.00 95.31 90 GLU A C 1
ATOM 725 O O . GLU A 1 90 ? 5.683 1.456 -19.649 1.00 95.31 90 GLU A O 1
ATOM 730 N N . GLN A 1 91 ? 5.124 -0.158 -18.194 1.00 94.38 91 GLN A N 1
ATOM 731 C CA . GLN A 1 91 ? 3.700 -0.149 -18.534 1.00 94.38 91 GLN A CA 1
ATOM 732 C C . GLN A 1 91 ? 3.034 1.184 -18.189 1.00 94.38 91 GLN A C 1
ATOM 734 O O . GLN A 1 91 ? 2.179 1.643 -18.943 1.00 94.38 91 GLN A O 1
ATOM 739 N N . MET A 1 92 ? 3.407 1.809 -17.067 1.00 91.44 92 MET A N 1
ATOM 740 C CA . MET A 1 92 ? 2.860 3.114 -16.686 1.00 91.44 92 MET A CA 1
ATOM 741 C C . MET A 1 92 ? 3.309 4.248 -17.610 1.00 91.44 92 MET A C 1
ATOM 743 O O . MET A 1 92 ? 2.536 5.174 -17.809 1.00 91.44 92 MET A O 1
ATOM 747 N N . LEU A 1 93 ? 4.522 4.185 -18.168 1.00 93.56 93 LEU A N 1
ATOM 748 C CA . LEU A 1 93 ? 5.034 5.204 -19.096 1.00 93.56 93 LEU A CA 1
ATOM 749 C C . LEU A 1 93 ? 4.493 5.057 -20.525 1.00 93.56 93 LEU A C 1
ATOM 751 O O . LEU A 1 93 ? 4.520 6.016 -21.289 1.00 93.56 93 LEU A O 1
ATOM 755 N N . LYS A 1 94 ? 4.048 3.853 -20.904 1.00 93.19 94 LYS A N 1
ATOM 756 C CA . LYS A 1 94 ? 3.478 3.553 -22.230 1.00 93.19 94 LYS A CA 1
ATOM 757 C C . LYS A 1 94 ? 1.984 3.894 -22.342 1.00 93.19 94 LYS A C 1
ATOM 759 O O . LYS A 1 94 ? 1.440 3.811 -23.440 1.00 93.19 94 LYS A O 1
ATOM 764 N N . LYS A 1 95 ? 1.323 4.199 -21.225 1.00 64.88 95 LYS A N 1
ATOM 765 C CA . LYS A 1 95 ? -0.070 4.659 -21.178 1.00 64.88 95 LYS A CA 1
ATOM 766 C C . LYS A 1 95 ? -0.139 6.175 -21.261 1.00 64.88 95 LYS A C 1
ATOM 768 O O . LYS A 1 95 ? -1.119 6.651 -21.869 1.00 64.88 95 LYS A O 1
#

Secondary structure (DSSP, 8-state):
--HHHHHHHHHHHHH--SHHHHHHHHHHHHH-SSHHHHHHHHHHHHH--SHHHHHHHHHHHHH-SSHHHHHHHHHHHTT---HHHHHHHHHHH--

Sequence (95 aa):
SSAQVRKNALFWLGQELSRQAGEELEKMANSDPEIEIQKQAVFAISQRNNDEAVTSLLRIAREHPNAAVRKQAIFWLGQKRDPRVLDFFEQMLKK

Solvent-accessible surface area (backbone atoms only — not comparable to full-atom values): 5267 Å² total; per-residue (Å²): 132,57,71,68,59,52,52,55,49,35,55,56,36,22,74,44,82,53,68,68,36,50,54,52,33,51,49,34,39,76,65,46,91,45,67,70,54,14,43,48,17,48,50,20,38,61,65,37,94,51,73,63,32,56,54,52,35,54,48,39,40,73,66,47,87,52,64,70,49,16,52,52,25,48,58,49,46,74,74,50,97,48,74,71,50,54,57,49,54,54,54,63,74,75,106

pLDDT: mean 95.3, std 4.8, range [64.88, 98.69]

Nearest PDB structures (foldseek):
  5oqr-assembly1_A  TM=6.690E-01  e=1.096E-01  Schizosaccharomyces pombe 972h-
  5t8y-assembly2_B  TM=7.566E-01  e=3.162E-01  Bacillus subtilis subsp. subtilis str. 168
  5oqp-assembly1_A  TM=6.950E-01  e=1.914E-01  Saccharomyces cerevisiae S288C
  7q2z-assembly1_E  TM=6.557E-01  e=1.448E-01  Saccharomyces cerevisiae S288C
  3oc3-assembly2_B  TM=7.324E-01  e=1.348E+00  Encephalitozoon cuniculi